Protein AF-A0A1I1YDC8-F1 (afdb_monomer_lite)

Radius of gyration: 13.26 Å; chains: 1; bounding box: 27×24×38 Å

Sequence (96 aa):
MNNEGSYPREIQALIHEMKAYVIAEEDKWYESLGGTYWVVKGASENFMYKGSFYVIYPEDVGCKTHAFFEHMMIHKFEDKLKSLGATRVTCTGMID

pLDDT: mean 81.35, std 12.74, range [44.97, 96.25]

Structure (mmCIF, N/CA/C/O backbone):
data_AF-A0A1I1YDC8-F1
#
_entry.id   AF-A0A1I1YDC8-F1
#
loop_
_atom_site.group_PDB
_atom_site.id
_atom_site.type_symbol
_atom_site.label_atom_id
_atom_site.label_alt_id
_atom_site.label_comp_id
_atom_site.label_asym_id
_atom_site.label_entity_id
_atom_site.label_seq_id
_atom_site.pdbx_PDB_ins_code
_atom_site.Cartn_x
_atom_site.Cartn_y
_atom_site.Cartn_z
_atom_site.occupancy
_atom_site.B_iso_or_equiv
_atom_site.auth_seq_id
_atom_site.auth_comp_id
_atom_site.auth_asym_id
_atom_site.auth_atom_id
_atom_site.pdbx_PDB_model_num
ATOM 1 N N . MET A 1 1 ? 6.215 14.785 0.063 1.00 44.97 1 MET A N 1
ATOM 2 C CA . MET A 1 1 ? 6.363 14.842 1.535 1.00 44.97 1 MET A CA 1
ATOM 3 C C . MET A 1 1 ? 6.355 13.398 2.009 1.00 44.97 1 MET A C 1
ATOM 5 O O . MET A 1 1 ? 5.387 12.733 1.682 1.00 44.97 1 MET A O 1
ATOM 9 N N . ASN A 1 2 ? 7.402 12.899 2.679 1.00 49.09 2 ASN A N 1
ATOM 10 C CA . ASN A 1 2 ? 7.398 11.522 3.200 1.00 49.09 2 ASN A CA 1
ATOM 11 C C . ASN A 1 2 ? 6.551 11.461 4.472 1.00 49.09 2 ASN A C 1
ATOM 13 O O . ASN A 1 2 ? 6.848 12.171 5.434 1.00 49.09 2 ASN A O 1
ATOM 17 N N . ASN A 1 3 ? 5.523 10.611 4.477 1.00 60.22 3 ASN A N 1
ATOM 18 C CA . ASN A 1 3 ? 4.633 10.413 5.620 1.00 60.22 3 ASN A CA 1
ATOM 19 C C . ASN A 1 3 ? 5.109 9.298 6.566 1.00 60.22 3 ASN A C 1
ATOM 21 O O . ASN A 1 3 ? 4.365 8.912 7.459 1.00 60.22 3 ASN A O 1
ATOM 25 N N . GLU A 1 4 ? 6.338 8.784 6.428 1.00 54.34 4 GLU A N 1
ATOM 26 C CA . GLU A 1 4 ? 6.822 7.623 7.200 1.00 54.34 4 GLU A CA 1
ATOM 27 C C . GLU A 1 4 ? 6.558 7.739 8.715 1.00 54.34 4 GLU A C 1
ATOM 29 O O . GLU A 1 4 ? 6.196 6.747 9.336 1.00 54.34 4 GLU A O 1
ATOM 34 N N . GLY A 1 5 ? 6.631 8.935 9.314 1.00 59.66 5 GLY A N 1
ATOM 35 C CA . GLY A 1 5 ? 6.367 9.159 10.745 1.00 59.66 5 GLY A CA 1
ATOM 36 C C . GLY A 1 5 ? 4.893 9.264 11.177 1.00 59.66 5 GLY A C 1
ATOM 37 O O . GLY A 1 5 ? 4.635 9.326 12.377 1.00 59.66 5 GLY A O 1
ATOM 38 N N . SER A 1 6 ? 3.930 9.305 10.250 1.00 81.81 6 SER A N 1
ATOM 39 C CA . SER A 1 6 ? 2.496 9.467 10.559 1.00 81.81 6 SER A CA 1
ATOM 40 C C . SER A 1 6 ? 1.719 8.146 10.596 1.00 81.81 6 SER A C 1
ATOM 42 O O . SER A 1 6 ? 0.585 8.107 11.085 1.00 81.81 6 SER A O 1
ATOM 44 N N . TYR A 1 7 ? 2.329 7.050 10.135 1.00 89.88 7 TYR A N 1
ATOM 45 C CA . TYR A 1 7 ? 1.715 5.726 10.166 1.00 89.88 7 TYR A CA 1
ATOM 46 C C . TYR A 1 7 ? 1.942 5.008 11.505 1.00 89.88 7 TYR A C 1
ATOM 48 O O . TYR A 1 7 ? 3.009 5.116 12.112 1.00 89.88 7 TYR A O 1
ATOM 56 N N . PRO A 1 8 ? 0.978 4.192 11.959 1.00 93.12 8 PRO A N 1
ATOM 57 C CA . PRO A 1 8 ? 1.206 3.238 13.036 1.00 93.12 8 PRO A CA 1
ATOM 58 C C . PRO A 1 8 ? 2.360 2.279 12.704 1.00 93.12 8 PRO A C 1
ATOM 60 O O . PRO A 1 8 ? 2.523 1.869 11.557 1.00 93.12 8 PRO A O 1
ATOM 63 N N . ARG A 1 9 ? 3.119 1.854 13.721 1.00 93.25 9 ARG A N 1
ATOM 64 C CA . ARG A 1 9 ? 4.326 1.014 13.569 1.00 93.25 9 ARG A CA 1
ATOM 65 C C . ARG A 1 9 ? 4.110 -0.263 12.743 1.00 93.25 9 ARG A C 1
ATOM 67 O O . ARG A 1 9 ? 4.989 -0.665 11.992 1.00 93.25 9 ARG A O 1
ATOM 74 N N . GLU A 1 10 ? 2.953 -0.902 12.883 1.00 92.50 10 GLU A N 1
ATOM 75 C CA . GLU A 1 10 ? 2.599 -2.120 12.136 1.00 92.50 10 GLU A CA 1
ATOM 76 C C . GLU A 1 10 ? 2.427 -1.834 10.632 1.00 92.50 10 GLU A C 1
ATOM 78 O O . GLU A 1 10 ? 2.863 -2.617 9.793 1.00 92.50 10 GLU A O 1
ATOM 83 N N . ILE A 1 11 ? 1.862 -0.672 10.289 1.00 93.00 11 ILE A N 1
ATOM 84 C CA . ILE A 1 11 ? 1.714 -0.211 8.904 1.00 93.00 11 ILE A CA 1
ATOM 85 C C . ILE A 1 11 ? 3.076 0.196 8.331 1.00 93.00 11 ILE A C 1
ATOM 87 O O . ILE A 1 11 ? 3.393 -0.170 7.204 1.00 93.00 11 ILE A O 1
ATOM 91 N N . GLN A 1 12 ? 3.920 0.880 9.114 1.00 91.75 12 GLN A N 1
ATOM 92 C CA . GLN A 1 12 ? 5.298 1.190 8.705 1.00 91.75 12 GLN A CA 1
ATOM 93 C C . GLN A 1 12 ? 6.084 -0.082 8.361 1.00 91.75 12 GLN A C 1
ATOM 95 O O . GLN A 1 12 ? 6.825 -0.098 7.382 1.00 91.75 12 GLN A O 1
ATOM 100 N N . ALA A 1 13 ? 5.907 -1.158 9.135 1.00 90.75 13 ALA A N 1
ATOM 101 C CA . ALA A 1 13 ? 6.556 -2.436 8.860 1.00 90.75 13 ALA A CA 1
ATOM 102 C C . ALA A 1 13 ? 6.113 -3.032 7.513 1.00 90.75 13 ALA A C 1
ATOM 104 O O . ALA A 1 13 ? 6.962 -3.506 6.762 1.00 90.75 13 ALA A O 1
ATOM 105 N N . LEU A 1 14 ? 4.821 -2.949 7.171 1.00 89.44 14 LEU A N 1
ATOM 106 C CA . LEU A 1 14 ? 4.320 -3.366 5.855 1.00 89.44 14 LEU A CA 1
ATOM 107 C C . LEU A 1 14 ? 4.869 -2.505 4.712 1.00 89.44 14 LEU A C 1
ATOM 109 O O . LEU A 1 14 ? 5.268 -3.045 3.683 1.00 89.44 14 LEU A O 1
ATOM 113 N N . ILE A 1 15 ? 4.921 -1.182 4.887 1.00 89.56 15 ILE A N 1
ATOM 114 C CA . ILE A 1 15 ? 5.503 -0.264 3.894 1.00 89.56 15 ILE A CA 1
ATOM 115 C C . ILE A 1 15 ? 6.983 -0.605 3.668 1.00 89.56 15 ILE A C 1
ATOM 117 O O . ILE A 1 15 ? 7.447 -0.663 2.531 1.00 89.56 15 ILE A O 1
ATOM 121 N N . HIS A 1 16 ? 7.719 -0.897 4.742 1.00 89.19 16 HIS A N 1
ATOM 122 C CA . HIS A 1 16 ? 9.121 -1.293 4.657 1.00 89.19 16 HIS A CA 1
ATOM 123 C C . HIS A 1 16 ? 9.313 -2.652 3.965 1.00 89.19 16 HIS A C 1
ATOM 125 O O . HIS A 1 16 ? 10.220 -2.799 3.147 1.00 89.19 16 HIS A O 1
ATOM 131 N N . GLU A 1 17 ? 8.447 -3.632 4.247 1.00 86.62 17 GLU A N 1
ATOM 132 C CA . GLU A 1 17 ? 8.443 -4.929 3.557 1.00 86.62 17 GLU A CA 1
ATOM 133 C C . GLU A 1 17 ? 8.224 -4.744 2.050 1.00 86.62 17 GLU A C 1
ATOM 135 O O . GLU A 1 17 ? 8.957 -5.300 1.231 1.00 86.62 17 GLU A O 1
ATOM 140 N N . MET A 1 18 ? 7.256 -3.906 1.683 1.00 85.25 18 MET A N 1
ATOM 141 C CA . MET A 1 18 ? 6.963 -3.594 0.292 1.00 85.25 18 MET A CA 1
ATOM 142 C C . MET A 1 18 ? 8.139 -2.896 -0.396 1.00 85.25 18 MET A C 1
ATOM 144 O O . MET A 1 18 ? 8.496 -3.258 -1.513 1.00 85.25 18 MET A O 1
ATOM 148 N N . LYS A 1 19 ? 8.789 -1.943 0.275 1.00 84.94 19 LYS A N 1
ATOM 149 C CA . LYS A 1 19 ? 9.987 -1.274 -0.245 1.00 84.94 19 LYS A CA 1
ATOM 150 C C . LYS A 1 19 ? 11.103 -2.269 -0.554 1.00 84.94 19 LYS A C 1
ATOM 152 O O . LYS A 1 19 ? 11.715 -2.190 -1.616 1.00 84.94 19 LYS A O 1
ATOM 157 N N . ALA A 1 20 ? 11.342 -3.225 0.343 1.00 81.31 20 ALA A N 1
ATOM 158 C CA . ALA A 1 20 ? 12.332 -4.276 0.126 1.00 81.31 20 ALA A CA 1
ATOM 159 C C . ALA A 1 20 ? 11.970 -5.169 -1.072 1.00 81.31 20 ALA A C 1
ATOM 161 O O . ALA A 1 20 ? 12.846 -5.506 -1.867 1.00 81.31 20 ALA A O 1
ATOM 162 N N . TYR A 1 21 ? 10.688 -5.512 -1.225 1.00 77.50 21 TYR A N 1
ATOM 163 C CA . TYR A 1 21 ? 10.204 -6.298 -2.357 1.00 77.50 21 TYR A CA 1
ATOM 164 C C . TYR A 1 21 ? 10.371 -5.560 -3.689 1.00 77.50 21 TYR A C 1
ATOM 166 O O . TYR A 1 21 ? 10.936 -6.112 -4.629 1.00 77.50 21 TYR A O 1
ATOM 174 N N . VAL A 1 22 ? 9.918 -4.304 -3.768 1.00 75.31 22 VAL A N 1
ATOM 175 C CA . VAL A 1 22 ? 9.975 -3.527 -5.012 1.00 75.31 22 VAL A CA 1
ATOM 176 C C . VAL A 1 22 ? 11.424 -3.318 -5.451 1.00 75.31 22 VAL A C 1
ATOM 178 O O . VAL A 1 22 ? 11.732 -3.564 -6.608 1.00 75.31 22 VAL A O 1
ATOM 181 N N . ILE A 1 23 ? 12.341 -3.000 -4.531 1.00 72.88 23 ILE A N 1
ATOM 182 C CA . ILE A 1 23 ? 13.777 -2.893 -4.851 1.00 72.88 23 ILE A CA 1
ATOM 183 C C . ILE A 1 23 ? 14.345 -4.210 -5.409 1.00 72.88 23 ILE A C 1
ATOM 185 O O . ILE A 1 23 ? 15.220 -4.185 -6.269 1.00 72.88 23 ILE A O 1
ATOM 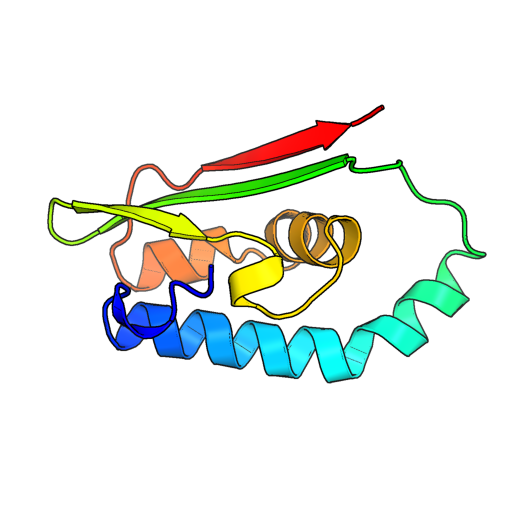189 N N . ALA A 1 24 ? 13.881 -5.364 -4.921 1.00 73.50 24 ALA A N 1
ATOM 190 C CA . ALA A 1 24 ? 14.397 -6.664 -5.348 1.00 73.50 24 ALA A CA 1
ATOM 191 C C . ALA A 1 24 ? 13.856 -7.130 -6.714 1.00 73.50 24 ALA A C 1
ATOM 193 O O . ALA A 1 24 ? 14.521 -7.918 -7.396 1.00 73.50 24 ALA A O 1
ATOM 194 N N . GLU A 1 25 ? 12.661 -6.674 -7.094 1.00 71.88 25 GLU A N 1
ATOM 195 C CA . GLU A 1 25 ? 11.899 -7.216 -8.225 1.00 71.88 25 GLU A CA 1
ATOM 196 C C . GLU A 1 25 ? 11.674 -6.218 -9.374 1.00 71.88 25 GLU A C 1
ATOM 198 O O . GLU A 1 25 ? 11.420 -6.665 -10.493 1.00 71.88 25 GLU A O 1
ATOM 203 N N . GLU A 1 26 ? 11.808 -4.901 -9.150 1.00 68.62 26 GLU A N 1
ATOM 204 C CA . GLU A 1 26 ? 11.536 -3.867 -10.167 1.00 68.62 26 GLU A CA 1
ATOM 205 C C . GLU A 1 26 ? 12.355 -4.102 -11.444 1.00 68.62 26 GLU A C 1
ATOM 207 O O . GLU A 1 26 ? 11.780 -4.135 -12.527 1.00 68.62 26 GLU A O 1
ATOM 212 N N . ASP A 1 27 ? 13.657 -4.376 -11.337 1.00 64.31 27 ASP A N 1
ATOM 213 C CA . ASP A 1 27 ? 14.509 -4.550 -12.522 1.00 64.31 27 ASP A CA 1
ATOM 214 C C . ASP A 1 27 ? 14.175 -5.828 -13.317 1.00 64.31 27 ASP A C 1
ATOM 216 O O . ASP A 1 27 ? 14.129 -5.811 -14.546 1.00 64.31 27 ASP A O 1
ATOM 220 N N . LYS A 1 28 ? 13.881 -6.944 -12.637 1.00 67.56 28 LYS A N 1
ATOM 221 C CA . LYS A 1 28 ? 13.636 -8.241 -13.300 1.00 67.56 28 LYS A CA 1
ATOM 222 C C . LYS A 1 28 ? 12.287 -8.291 -14.000 1.00 67.56 28 LYS A C 1
ATOM 224 O O . LYS A 1 28 ? 12.149 -8.885 -15.071 1.00 67.56 28 LYS A O 1
ATOM 229 N N . TRP A 1 29 ? 11.273 -7.716 -13.366 1.00 65.81 29 TRP A N 1
ATOM 230 C CA . TRP A 1 29 ? 9.911 -7.787 -13.871 1.00 65.81 29 TRP A CA 1
ATOM 231 C C . TRP A 1 29 ? 9.721 -6.842 -15.063 1.00 65.81 29 TRP A C 1
ATOM 233 O O . TRP A 1 29 ? 9.087 -7.222 -16.051 1.00 65.81 29 TRP A O 1
ATOM 243 N N . TYR A 1 30 ? 10.377 -5.676 -15.037 1.00 62.06 30 TYR A N 1
ATOM 244 C CA . TYR A 1 30 ? 10.345 -4.686 -16.118 1.00 62.06 30 TYR A CA 1
ATOM 245 C C . TYR A 1 30 ? 10.912 -5.225 -17.438 1.00 62.06 30 TYR A C 1
ATOM 247 O O . TYR A 1 30 ? 10.332 -5.012 -18.506 1.00 62.06 30 TYR A O 1
ATOM 255 N N . GLU A 1 31 ? 12.013 -5.977 -17.371 1.00 64.31 31 GLU A N 1
ATOM 256 C CA . GLU A 1 31 ? 12.609 -6.629 -18.542 1.00 64.31 31 GLU A CA 1
ATOM 257 C C . GLU A 1 31 ? 11.692 -7.718 -19.125 1.00 64.31 31 GLU A C 1
ATOM 259 O O . GLU A 1 31 ? 11.627 -7.893 -20.343 1.00 64.31 31 GLU A O 1
ATOM 264 N N . SER A 1 32 ? 10.924 -8.411 -18.276 1.00 65.19 32 SER A N 1
ATOM 265 C CA . SER A 1 32 ? 10.073 -9.533 -18.694 1.00 65.19 32 SER A CA 1
ATOM 266 C C . SER A 1 32 ? 8.827 -9.125 -19.495 1.00 65.19 32 SER A C 1
ATOM 268 O O . SER A 1 32 ? 8.345 -9.907 -20.314 1.00 65.19 32 SER A O 1
ATOM 270 N N . LEU A 1 33 ? 8.325 -7.897 -19.309 1.00 61.84 33 LEU A N 1
ATOM 271 C CA . LEU A 1 33 ? 7.123 -7.385 -19.985 1.00 61.84 33 LEU A CA 1
ATOM 272 C C . LEU A 1 33 ? 7.419 -6.660 -21.308 1.00 61.84 33 LEU A C 1
ATOM 274 O O . LEU A 1 33 ? 6.518 -6.088 -21.927 1.00 61.84 33 LEU A O 1
ATOM 278 N N . GLY A 1 34 ? 8.681 -6.641 -21.749 1.00 59.47 34 GLY A N 1
ATOM 279 C CA . GLY A 1 34 ? 9.079 -5.958 -22.983 1.00 59.47 34 GLY A CA 1
ATOM 280 C C . GLY A 1 34 ? 8.787 -4.452 -22.969 1.00 59.47 34 GLY A C 1
ATOM 281 O O . GLY A 1 34 ? 8.583 -3.859 -24.025 1.00 59.47 34 GLY A O 1
ATOM 282 N N . GLY A 1 35 ? 8.709 -3.838 -21.782 1.00 57.12 35 GLY A N 1
ATOM 283 C CA . GLY A 1 35 ? 8.499 -2.398 -21.611 1.00 57.12 35 GLY A CA 1
ATOM 284 C C . GLY A 1 35 ? 7.105 -1.871 -21.974 1.00 57.12 35 GLY A C 1
ATOM 285 O O . GLY A 1 35 ? 6.934 -0.655 -22.042 1.00 57.12 35 GLY A O 1
ATOM 286 N N . THR A 1 36 ? 6.108 -2.734 -22.207 1.00 51.53 36 THR A N 1
ATOM 287 C CA . THR A 1 36 ? 4.746 -2.289 -22.553 1.00 51.53 36 THR A CA 1
ATOM 288 C C . THR A 1 36 ? 3.873 -2.285 -21.299 1.00 51.53 36 THR A C 1
ATOM 290 O O . THR A 1 36 ? 3.495 -3.346 -20.811 1.00 51.53 36 THR A O 1
ATOM 293 N N . TYR A 1 37 ? 3.556 -1.104 -20.764 1.00 61.88 37 TYR A N 1
ATOM 294 C CA . TYR A 1 37 ? 2.733 -0.955 -19.560 1.00 61.88 37 TYR A CA 1
ATOM 295 C C . TYR A 1 37 ? 1.628 0.089 -19.752 1.00 61.88 37 TYR A C 1
ATOM 297 O O . TYR A 1 37 ? 1.770 1.039 -20.526 1.00 61.88 37 TYR A O 1
ATOM 305 N N . TRP A 1 38 ? 0.519 -0.087 -19.030 1.00 61.69 38 TRP A N 1
ATOM 306 C CA . TRP A 1 38 ? -0.510 0.942 -18.884 1.00 61.69 38 TRP A CA 1
ATOM 307 C C . TRP A 1 38 ? 0.097 2.102 -18.109 1.00 61.69 38 TRP A C 1
ATOM 309 O O . TRP A 1 38 ? 0.589 1.899 -16.999 1.00 61.69 38 TRP A O 1
ATOM 319 N N . VAL A 1 39 ? 0.089 3.311 -18.670 1.00 66.38 39 VAL A N 1
ATOM 320 C CA . VAL A 1 39 ? 0.675 4.481 -18.009 1.00 66.38 39 VAL A CA 1
ATOM 321 C C . VAL A 1 39 ? -0.205 4.859 -16.818 1.00 66.38 39 VAL A C 1
ATOM 323 O O . VAL A 1 39 ? -1.127 5.664 -16.921 1.00 66.38 39 VAL A O 1
ATOM 326 N N . VAL A 1 40 ? 0.066 4.250 -15.665 1.00 76.12 40 VAL A N 1
ATOM 327 C CA . VAL A 1 40 ? -0.561 4.635 -14.404 1.00 76.12 40 VAL A CA 1
ATOM 328 C C . VAL A 1 40 ? 0.061 5.963 -13.980 1.00 76.12 40 VAL A C 1
ATOM 330 O O . VAL A 1 40 ? 1.222 6.024 -13.571 1.00 76.12 40 VAL A O 1
ATOM 333 N N . LYS A 1 41 ? -0.710 7.045 -14.104 1.00 81.94 41 LYS A N 1
ATOM 334 C CA . LYS A 1 41 ? -0.291 8.409 -13.745 1.00 81.94 41 LYS A CA 1
ATOM 335 C C . LYS A 1 41 ? -0.342 8.665 -12.243 1.00 81.94 41 LYS A C 1
ATOM 337 O O . LYS A 1 41 ? 0.391 9.515 -11.748 1.00 81.94 41 LYS A O 1
ATOM 342 N N . GLY A 1 42 ? -1.196 7.945 -11.519 1.00 85.19 42 GLY A N 1
ATOM 343 C CA . GLY A 1 42 ? -1.326 8.060 -10.068 1.00 85.19 42 GLY A CA 1
ATOM 344 C C . GLY A 1 42 ? -1.865 6.779 -9.451 1.00 85.19 42 GLY A C 1
ATOM 345 O O . GLY A 1 42 ? -2.664 6.086 -10.077 1.00 85.19 42 GLY A O 1
ATOM 346 N N . ALA A 1 43 ? -1.437 6.475 -8.230 1.00 89.94 43 ALA A N 1
ATOM 347 C CA . ALA A 1 43 ? -1.949 5.353 -7.461 1.00 89.94 43 ALA A CA 1
ATOM 348 C C . ALA A 1 43 ? -1.936 5.675 -5.964 1.00 89.94 43 ALA A C 1
ATOM 350 O O . ALA A 1 43 ? -1.086 6.438 -5.504 1.00 89.94 43 ALA A O 1
ATOM 351 N N . SER A 1 44 ? -2.878 5.110 -5.214 1.00 91.88 44 SER A N 1
ATOM 352 C CA . SER A 1 44 ? -2.889 5.171 -3.753 1.00 91.88 44 SER A CA 1
ATOM 353 C C . SER A 1 44 ? -3.643 3.992 -3.144 1.00 91.88 44 SER A C 1
ATOM 355 O O . SER A 1 44 ? -4.572 3.453 -3.746 1.00 91.88 44 SER A O 1
ATOM 357 N N . GLU A 1 45 ? -3.259 3.610 -1.930 1.00 91.69 45 GLU A N 1
ATOM 358 C CA . GLU A 1 45 ? -3.982 2.633 -1.113 1.00 91.69 45 GLU A CA 1
ATOM 359 C C . GLU A 1 45 ? -4.609 3.355 0.077 1.00 91.69 45 GLU A C 1
ATOM 361 O O . GLU A 1 45 ? -3.911 3.975 0.880 1.00 91.69 45 GLU A O 1
ATOM 366 N N . ASN A 1 46 ? -5.934 3.307 0.174 1.00 93.06 46 ASN A N 1
ATOM 367 C CA . ASN A 1 46 ? -6.707 4.078 1.144 1.00 93.06 46 ASN A CA 1
ATOM 368 C C . ASN A 1 46 ? -7.358 3.113 2.126 1.00 93.06 46 ASN A C 1
ATOM 370 O O . ASN A 1 46 ? -7.947 2.127 1.696 1.00 93.06 46 ASN A O 1
ATOM 374 N N . PHE A 1 47 ? -7.284 3.374 3.430 1.00 94.88 47 PHE A N 1
ATOM 375 C CA . PHE A 1 47 ? -7.871 2.478 4.429 1.00 94.88 47 PHE A CA 1
ATOM 376 C C . PHE A 1 47 ? -8.172 3.175 5.759 1.00 94.88 47 PHE A C 1
ATOM 378 O O . PHE A 1 47 ? -7.600 4.206 6.106 1.00 94.88 47 PHE A O 1
ATOM 385 N N . MET A 1 48 ? -9.067 2.572 6.540 1.00 96.25 48 MET A N 1
ATOM 386 C CA . MET A 1 48 ? -9.335 2.933 7.931 1.00 96.25 48 MET A CA 1
ATOM 387 C C . MET A 1 48 ? -8.595 1.982 8.874 1.00 96.25 48 MET A C 1
ATOM 389 O O . MET A 1 48 ? -8.721 0.765 8.741 1.00 96.25 48 MET A O 1
ATOM 393 N N . TYR A 1 49 ? -7.899 2.505 9.881 1.00 95.50 49 TYR A N 1
ATOM 394 C CA . TYR A 1 49 ? -7.222 1.702 10.904 1.00 95.50 49 TYR A CA 1
ATOM 395 C C . TYR A 1 49 ? -7.290 2.390 12.274 1.00 95.50 49 TYR A C 1
ATOM 397 O O . TYR A 1 49 ? -7.028 3.584 12.389 1.00 95.50 49 TYR A O 1
ATOM 405 N N . LYS A 1 50 ? -7.688 1.653 13.322 1.00 94.00 50 LYS A N 1
ATOM 406 C CA . LYS A 1 50 ? -7.858 2.171 14.702 1.00 94.00 50 LYS A CA 1
ATOM 407 C C . LYS A 1 50 ? -8.627 3.512 14.786 1.00 94.00 50 LYS A C 1
ATOM 409 O O . LYS A 1 50 ? -8.318 4.360 15.613 1.00 94.00 50 LYS A O 1
ATOM 414 N N . GLY A 1 51 ? -9.643 3.692 13.935 1.00 91.94 51 GLY A N 1
ATOM 415 C CA . GLY A 1 51 ? -10.501 4.887 13.908 1.00 91.94 51 GLY A CA 1
ATOM 416 C C . GLY A 1 51 ? -9.993 6.054 13.053 1.00 91.94 51 GLY A C 1
ATOM 417 O O . GLY A 1 51 ? -10.715 7.037 12.908 1.00 91.94 51 GLY A O 1
ATOM 418 N N . SER A 1 52 ? -8.814 5.934 12.441 1.00 93.38 52 SER A N 1
ATOM 419 C CA . SER A 1 52 ? -8.205 6.972 11.601 1.00 93.38 52 SER A CA 1
ATOM 420 C C . SER A 1 52 ? -8.150 6.551 10.135 1.00 93.38 52 SER A C 1
ATOM 422 O O . SER A 1 52 ? -8.048 5.362 9.829 1.00 93.38 52 SER A O 1
ATOM 424 N N . PHE A 1 53 ? -8.220 7.531 9.234 1.00 94.06 53 PHE A N 1
ATOM 425 C CA . PHE A 1 53 ? -8.060 7.330 7.795 1.00 94.06 53 PHE A CA 1
ATOM 426 C C . PHE A 1 53 ? -6.597 7.510 7.388 1.00 94.06 53 PHE A C 1
ATOM 428 O O . PHE A 1 53 ? -5.949 8.466 7.819 1.00 94.06 53 PHE A O 1
ATOM 435 N N . TYR A 1 54 ? -6.104 6.611 6.543 1.00 93.44 54 TYR A N 1
ATOM 436 C CA . TYR A 1 54 ? -4.740 6.610 6.034 1.00 93.44 54 TYR A CA 1
ATOM 437 C C . TYR A 1 54 ? -4.734 6.430 4.523 1.00 93.44 54 TYR A C 1
ATOM 439 O O . TYR A 1 54 ? -5.587 5.744 3.957 1.00 93.44 54 TYR A O 1
ATOM 447 N N . VAL A 1 55 ? -3.723 7.024 3.897 1.00 92.94 55 VAL A N 1
ATOM 448 C CA . VAL A 1 55 ? -3.426 6.859 2.478 1.00 92.94 55 VAL A CA 1
ATOM 449 C C . VAL A 1 55 ? -1.948 6.541 2.351 1.00 92.94 55 VAL A C 1
ATOM 451 O O . VAL A 1 55 ? -1.136 7.244 2.951 1.00 92.94 55 VAL A O 1
ATOM 454 N N . ILE A 1 56 ? -1.607 5.487 1.617 1.00 91.50 56 ILE A N 1
ATOM 455 C CA . ILE A 1 56 ? -0.230 5.164 1.231 1.00 91.50 56 ILE A CA 1
ATOM 456 C C . ILE A 1 56 ? -0.062 5.536 -0.237 1.00 91.50 56 ILE A C 1
ATOM 458 O O . ILE A 1 56 ? -0.883 5.148 -1.074 1.00 91.50 56 ILE A O 1
ATOM 462 N N . TYR A 1 57 ? 1.008 6.267 -0.532 1.00 91.31 57 TYR A N 1
ATOM 463 C CA . TYR A 1 57 ? 1.391 6.654 -1.881 1.00 91.31 57 TYR A CA 1
ATOM 464 C C . TYR A 1 57 ? 2.679 5.938 -2.334 1.00 91.31 57 TYR A C 1
ATOM 466 O O . TYR A 1 57 ? 3.444 5.448 -1.494 1.00 91.31 57 TYR A O 1
ATOM 474 N N . PRO A 1 58 ? 2.966 5.889 -3.650 1.00 89.62 58 PRO A N 1
ATOM 475 C CA . PRO A 1 58 ? 4.205 5.318 -4.182 1.00 89.62 58 PRO A CA 1
ATOM 476 C C . PRO A 1 58 ? 5.471 5.902 -3.543 1.00 89.62 58 PRO A C 1
ATOM 478 O O . PRO A 1 58 ? 6.442 5.180 -3.305 1.00 89.62 58 PRO A O 1
ATOM 481 N N . GLU A 1 59 ? 5.454 7.196 -3.216 1.00 90.19 59 GLU A N 1
ATOM 482 C CA . GLU A 1 59 ? 6.574 7.912 -2.607 1.00 90.19 59 GLU A CA 1
ATOM 483 C C . GLU A 1 59 ? 6.863 7.448 -1.176 1.00 90.19 59 GLU A C 1
ATOM 485 O O . GLU A 1 59 ? 8.024 7.447 -0.769 1.00 90.19 59 GLU A O 1
ATOM 490 N N . ASP A 1 60 ? 5.845 6.997 -0.433 1.00 89.38 60 ASP A N 1
ATOM 491 C CA . ASP A 1 60 ? 6.022 6.456 0.921 1.00 89.38 60 ASP A CA 1
ATOM 492 C C . ASP A 1 60 ? 6.773 5.115 0.892 1.00 89.38 60 ASP A C 1
ATOM 494 O O . ASP A 1 60 ? 7.518 4.784 1.814 1.00 89.38 60 ASP A O 1
ATOM 498 N N . VAL A 1 61 ? 6.627 4.363 -0.201 1.00 86.75 61 VAL A N 1
ATOM 499 C CA . VAL A 1 61 ? 7.371 3.122 -0.462 1.00 86.75 61 VAL A CA 1
ATOM 500 C C . VAL A 1 61 ? 8.719 3.416 -1.135 1.00 86.75 61 VAL A C 1
ATOM 502 O O . VAL A 1 61 ? 9.658 2.628 -1.036 1.00 86.75 61 VAL A O 1
ATOM 505 N N . GLY A 1 62 ? 8.855 4.576 -1.781 1.00 85.44 62 GLY A N 1
ATOM 506 C CA . GLY A 1 62 ? 10.041 4.961 -2.541 1.00 85.44 62 GLY A CA 1
ATOM 507 C C . GLY A 1 62 ? 10.140 4.244 -3.887 1.00 85.44 62 GLY A C 1
ATOM 508 O O . GLY A 1 62 ? 11.233 3.839 -4.273 1.00 85.44 62 GLY A O 1
ATOM 509 N N . CYS A 1 63 ? 9.014 4.070 -4.583 1.00 83.25 63 CYS A N 1
ATOM 510 C CA . CYS A 1 63 ? 8.946 3.379 -5.873 1.00 83.25 63 CYS A CA 1
ATOM 511 C C . CYS A 1 63 ? 8.142 4.158 -6.926 1.00 83.25 63 CYS A C 1
ATOM 513 O O . CYS A 1 63 ? 7.470 5.144 -6.618 1.00 83.25 63 CYS A O 1
ATOM 515 N N . LYS A 1 64 ? 8.214 3.719 -8.189 1.00 83.88 64 LYS A N 1
ATOM 516 C CA . LYS A 1 64 ? 7.422 4.290 -9.289 1.00 83.88 64 LYS A CA 1
ATOM 517 C C . LYS A 1 64 ? 5.939 3.915 -9.161 1.00 83.88 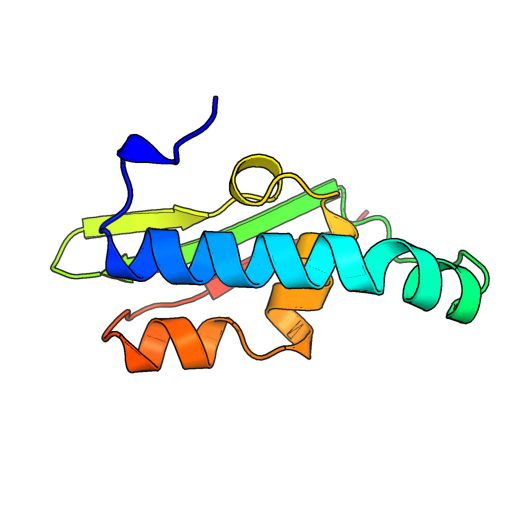64 LYS A C 1
ATOM 519 O O . LYS A 1 64 ? 5.594 2.832 -8.697 1.00 83.88 64 LYS A O 1
ATOM 524 N N . THR A 1 65 ? 5.056 4.779 -9.664 1.00 86.06 65 THR A N 1
ATOM 525 C CA . THR A 1 65 ? 3.593 4.630 -9.559 1.00 86.06 65 THR A CA 1
ATOM 526 C C . THR A 1 65 ? 3.046 3.313 -10.112 1.00 86.06 65 THR A C 1
ATOM 528 O O . THR A 1 65 ? 2.179 2.712 -9.483 1.00 86.06 65 THR A O 1
ATOM 531 N N . HIS A 1 66 ? 3.531 2.850 -11.268 1.00 80.69 66 HIS A N 1
ATOM 532 C CA . HIS A 1 66 ? 3.056 1.590 -11.851 1.00 80.69 66 HIS A CA 1
ATOM 533 C C . HIS A 1 66 ? 3.453 0.391 -10.978 1.00 80.69 66 HIS A C 1
ATOM 535 O O . HIS A 1 66 ? 2.592 -0.419 -10.659 1.00 80.69 66 HIS A O 1
ATOM 541 N N . ALA A 1 67 ? 4.701 0.348 -10.496 1.00 81.56 67 ALA A N 1
ATOM 542 C CA . ALA A 1 67 ? 5.190 -0.714 -9.622 1.00 81.56 67 ALA A CA 1
ATOM 543 C C . ALA A 1 67 ? 4.401 -0.751 -8.305 1.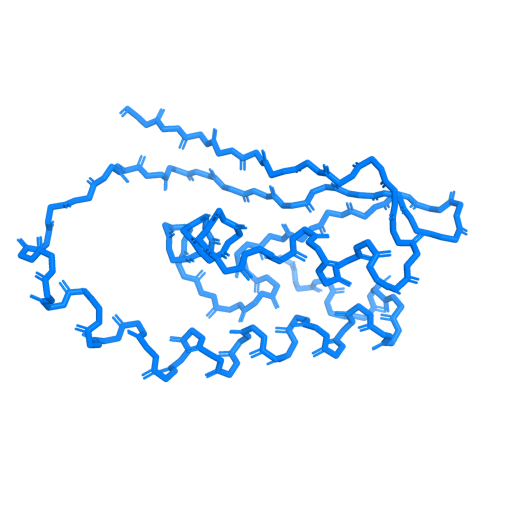00 81.56 67 ALA A C 1
ATOM 545 O O . ALA A 1 67 ? 4.029 -1.821 -7.831 1.00 81.56 67 ALA A O 1
ATOM 546 N N . PHE A 1 68 ? 4.075 0.420 -7.746 1.00 86.50 68 PHE A N 1
ATOM 547 C CA . PHE A 1 68 ? 3.183 0.522 -6.594 1.00 86.50 68 PHE A CA 1
ATOM 548 C C . PHE A 1 68 ? 1.795 -0.063 -6.890 1.00 86.50 68 PHE A C 1
ATOM 550 O O . PHE A 1 68 ? 1.324 -0.924 -6.150 1.00 86.50 68 PHE A O 1
ATOM 557 N N . PHE A 1 69 ? 1.146 0.381 -7.972 1.00 84.88 69 PHE A N 1
ATOM 558 C CA . PHE A 1 69 ? -0.206 -0.046 -8.347 1.00 84.88 69 PHE A CA 1
ATOM 559 C C . PHE A 1 69 ? -0.290 -1.551 -8.608 1.00 84.88 69 PHE A C 1
ATOM 561 O O . PHE A 1 69 ? -1.168 -2.237 -8.087 1.00 84.88 69 PHE A O 1
ATOM 568 N N . GLU A 1 70 ? 0.656 -2.084 -9.371 1.00 78.50 70 GLU A N 1
ATOM 569 C CA . GLU A 1 70 ? 0.752 -3.513 -9.640 1.00 78.50 70 GLU A CA 1
ATOM 570 C C . GLU A 1 70 ? 1.008 -4.291 -8.359 1.00 78.50 70 GLU A C 1
ATOM 572 O O . GLU A 1 70 ? 0.381 -5.325 -8.147 1.00 78.50 70 GLU A O 1
ATOM 577 N N . HIS A 1 71 ? 1.845 -3.782 -7.451 1.00 77.31 71 HIS A N 1
ATOM 578 C CA . HIS A 1 71 ? 2.068 -4.455 -6.181 1.00 77.31 71 HIS A CA 1
ATOM 579 C C . HIS A 1 71 ? 0.811 -4.500 -5.306 1.00 77.31 71 HIS A C 1
ATOM 581 O O . HIS A 1 71 ? 0.496 -5.549 -4.740 1.00 77.31 71 HIS A O 1
ATOM 587 N N . MET A 1 72 ? 0.045 -3.407 -5.251 1.00 81.38 72 MET A N 1
ATOM 588 C CA . MET A 1 72 ? -1.244 -3.379 -4.553 1.00 81.38 72 MET A CA 1
ATOM 589 C C . MET A 1 72 ? -2.218 -4.419 -5.125 1.00 81.38 72 MET A C 1
ATOM 591 O O . MET A 1 72 ? -2.826 -5.180 -4.369 1.00 81.38 72 MET A O 1
ATOM 595 N N . MET A 1 73 ? -2.312 -4.503 -6.456 1.00 76.19 73 MET A N 1
ATOM 596 C CA . MET A 1 73 ? -3.282 -5.351 -7.159 1.00 76.19 73 MET A CA 1
ATOM 597 C C . MET A 1 73 ? -2.875 -6.832 -7.244 1.00 76.19 73 MET A C 1
ATOM 599 O O . MET A 1 73 ? -3.722 -7.715 -7.111 1.00 76.19 73 MET A O 1
ATOM 603 N N . ILE A 1 74 ? -1.592 -7.129 -7.469 1.00 68.69 74 ILE A N 1
ATOM 604 C CA . ILE A 1 74 ? -1.079 -8.488 -7.720 1.00 68.69 74 ILE A CA 1
ATOM 605 C C . ILE A 1 74 ? -0.711 -9.189 -6.411 1.00 68.69 74 ILE A C 1
ATOM 607 O O . ILE A 1 74 ? -1.008 -10.371 -6.233 1.00 68.69 74 ILE A O 1
ATOM 611 N N . HIS A 1 75 ? -0.093 -8.475 -5.466 1.00 67.19 75 HIS A N 1
ATOM 612 C CA . HIS A 1 75 ? 0.476 -9.083 -4.257 1.00 67.19 75 HIS A CA 1
ATOM 613 C C . HIS A 1 75 ? -0.455 -9.055 -3.044 1.00 67.19 75 HIS A C 1
ATOM 615 O O . HIS A 1 75 ? -0.029 -9.373 -1.932 1.00 67.19 75 HIS A O 1
ATOM 621 N N . LYS A 1 76 ? -1.739 -8.736 -3.255 1.00 73.06 76 LYS A N 1
ATOM 622 C CA . LYS A 1 76 ? -2.781 -8.736 -2.218 1.00 73.06 76 LYS A CA 1
ATOM 623 C C . LYS A 1 76 ? -2.377 -7.927 -0.983 1.00 73.06 76 LYS A C 1
ATOM 625 O O . LYS A 1 76 ? -2.595 -8.355 0.152 1.00 73.06 76 LYS A O 1
ATOM 630 N N . PHE A 1 77 ? -1.779 -6.754 -1.189 1.00 84.44 77 PHE A N 1
ATOM 631 C CA . PHE A 1 77 ? -1.408 -5.863 -0.086 1.00 84.44 77 PHE A CA 1
ATOM 632 C C . PHE A 1 77 ? -2.624 -5.519 0.794 1.00 84.44 77 PHE A C 1
ATOM 634 O O . PHE A 1 77 ? -2.519 -5.447 2.020 1.00 84.44 77 PHE A O 1
ATOM 641 N N . GLU A 1 78 ? -3.805 -5.446 0.178 1.00 87.50 78 GLU A N 1
ATOM 642 C CA . GLU A 1 78 ? -5.098 -5.348 0.852 1.00 87.50 78 GLU A CA 1
ATOM 643 C C . GLU A 1 78 ? -5.320 -6.437 1.919 1.00 87.50 78 GLU A C 1
ATOM 645 O O . GLU A 1 78 ? -5.751 -6.125 3.030 1.00 87.50 78 GLU A O 1
ATOM 650 N N . ASP A 1 79 ? -4.998 -7.702 1.634 1.00 89.50 79 ASP A N 1
ATOM 651 C CA . ASP A 1 79 ? -5.173 -8.800 2.594 1.00 89.50 79 ASP A CA 1
ATOM 652 C C . ASP A 1 79 ? -4.230 -8.644 3.792 1.00 89.50 79 ASP A C 1
ATOM 654 O O . ASP A 1 79 ? -4.626 -8.893 4.935 1.00 89.50 79 ASP A O 1
ATOM 658 N N . LYS A 1 80 ? -3.001 -8.165 3.558 1.00 90.81 80 LYS A N 1
ATOM 659 C CA . LYS A 1 80 ? -2.048 -7.864 4.634 1.00 90.81 80 LYS A CA 1
ATOM 660 C C . LYS A 1 80 ? -2.555 -6.732 5.525 1.00 90.81 80 LYS A C 1
ATOM 662 O O . LYS A 1 80 ? -2.559 -6.882 6.747 1.00 90.81 80 LYS A O 1
ATOM 667 N N . LEU A 1 81 ? -3.059 -5.643 4.941 1.00 91.69 81 LEU A N 1
ATOM 668 C CA . LEU A 1 81 ? -3.679 -4.549 5.695 1.00 91.69 81 LEU A CA 1
ATOM 669 C C . LEU A 1 81 ? -4.882 -5.042 6.512 1.00 91.69 81 LEU A C 1
ATOM 671 O O . LEU A 1 81 ? -4.985 -4.751 7.706 1.00 91.69 81 LEU A O 1
ATOM 675 N N . LYS A 1 82 ? -5.765 -5.843 5.905 1.00 92.31 82 LYS A N 1
ATOM 676 C CA . LYS A 1 82 ? -6.914 -6.444 6.601 1.00 92.31 82 LYS A CA 1
ATOM 677 C C . LYS A 1 82 ? -6.491 -7.366 7.742 1.00 92.31 82 LYS A C 1
ATOM 679 O O . LYS A 1 82 ? -7.138 -7.352 8.786 1.00 92.31 82 LYS A O 1
ATOM 684 N N . SER A 1 83 ? -5.398 -8.119 7.588 1.00 93.62 83 SER A N 1
ATOM 685 C CA . SER A 1 83 ? -4.872 -9.000 8.642 1.00 93.62 83 SER A CA 1
ATOM 686 C C . SER A 1 83 ? -4.409 -8.239 9.891 1.00 93.62 83 SER A C 1
ATOM 688 O O . SER A 1 83 ? -4.514 -8.759 10.999 1.00 93.62 83 SER A O 1
ATOM 690 N N . LEU A 1 84 ? -3.983 -6.979 9.731 1.00 93.88 84 LEU A N 1
ATOM 691 C CA . LEU A 1 84 ? -3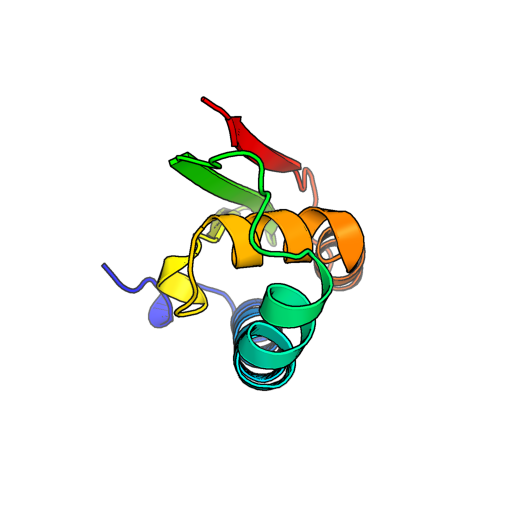.678 -6.072 10.842 1.00 93.88 84 LEU A CA 1
ATOM 692 C C . LEU A 1 84 ? -4.930 -5.411 11.443 1.00 93.88 84 LEU A C 1
ATOM 694 O O . LEU A 1 84 ? -4.840 -4.707 12.445 1.00 93.88 84 LEU A O 1
ATOM 698 N N . GLY A 1 85 ? -6.106 -5.617 10.849 1.00 95.50 85 GLY A N 1
ATOM 699 C CA . GLY A 1 85 ? -7.361 -5.002 11.277 1.00 95.50 85 GLY A CA 1
ATOM 700 C C . GLY A 1 85 ? -7.707 -3.701 10.551 1.00 95.50 85 GLY A C 1
ATOM 701 O O . GLY A 1 85 ? -8.571 -2.958 11.022 1.00 95.50 85 GLY A O 1
ATOM 702 N N . ALA A 1 86 ? -7.064 -3.398 9.417 1.00 95.44 86 ALA A N 1
ATOM 703 C CA . ALA A 1 86 ? -7.529 -2.320 8.551 1.00 95.44 86 ALA A CA 1
ATOM 704 C C . ALA A 1 86 ? -8.882 -2.679 7.913 1.00 95.44 86 ALA A C 1
ATOM 706 O O . ALA A 1 86 ? -9.182 -3.835 7.615 1.00 95.44 86 ALA A O 1
ATOM 707 N N . THR A 1 87 ? -9.711 -1.668 7.682 1.00 95.56 87 THR A N 1
ATOM 708 C CA . THR A 1 87 ? -11.036 -1.801 7.065 1.00 95.56 87 THR A CA 1
ATOM 709 C C . THR A 1 87 ? -11.200 -0.773 5.957 1.00 95.56 87 THR A C 1
ATOM 711 O O . THR A 1 87 ? -10.446 0.196 5.901 1.00 95.56 87 THR A O 1
ATOM 714 N N . ARG A 1 88 ? -12.197 -0.966 5.080 1.00 93.12 88 ARG A N 1
ATOM 715 C CA . ARG A 1 88 ? -12.447 -0.076 3.929 1.00 93.12 88 ARG A CA 1
ATOM 716 C C . ARG A 1 88 ? -11.177 0.163 3.100 1.00 93.12 88 ARG A C 1
ATOM 718 O O . ARG A 1 88 ? -10.888 1.295 2.738 1.00 93.12 88 ARG A O 1
ATOM 725 N N . VAL A 1 89 ? -10.411 -0.907 2.898 1.00 92.44 89 VAL A N 1
ATOM 726 C CA . VAL A 1 89 ? -9.180 -0.889 2.111 1.00 92.44 89 VAL A CA 1
ATOM 727 C C . VAL A 1 89 ? -9.566 -0.796 0.638 1.00 92.44 89 VAL A C 1
ATOM 729 O O . VAL A 1 89 ? -10.409 -1.573 0.188 1.00 92.44 89 VAL A O 1
ATOM 732 N N . THR A 1 90 ? -9.028 0.187 -0.073 1.00 90.88 90 THR A N 1
ATOM 733 C CA . THR A 1 90 ? -9.338 0.445 -1.480 1.00 90.88 90 THR A CA 1
ATOM 734 C C . THR A 1 90 ? -8.116 0.981 -2.217 1.00 90.88 90 THR A C 1
ATOM 736 O O . THR A 1 90 ? -7.672 2.114 -1.963 1.00 90.88 90 THR A O 1
ATOM 739 N N . CYS A 1 91 ? -7.659 0.209 -3.201 1.00 89.19 91 CYS A N 1
ATOM 740 C CA . CYS A 1 91 ? -6.652 0.638 -4.155 1.00 89.19 91 CYS A CA 1
ATOM 741 C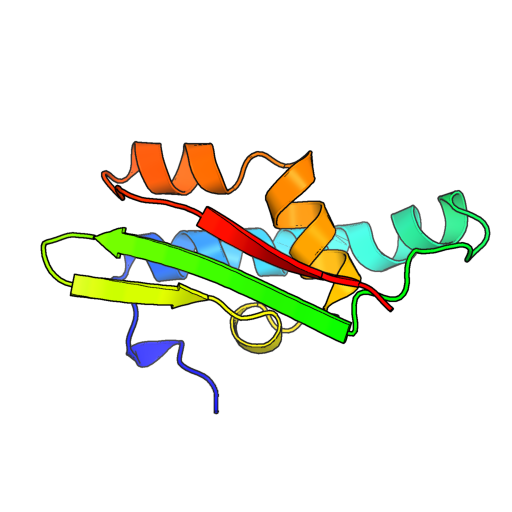 C . CYS A 1 91 ? -7.296 1.533 -5.220 1.00 89.19 91 CYS A C 1
ATOM 743 O O . CYS A 1 91 ? -8.302 1.174 -5.836 1.00 89.19 91 CYS A O 1
ATOM 745 N N . THR A 1 92 ? -6.722 2.712 -5.435 1.00 88.06 92 THR A N 1
ATOM 746 C CA . THR A 1 92 ? -7.120 3.640 -6.496 1.00 88.06 92 THR A CA 1
ATOM 747 C C . THR A 1 92 ? -5.974 3.776 -7.484 1.00 88.06 92 THR A C 1
ATOM 749 O O . THR A 1 92 ? -4.840 4.016 -7.080 1.00 88.06 92 THR A O 1
ATOM 752 N N . GLY A 1 93 ? -6.275 3.658 -8.777 1.00 84.94 93 GLY A N 1
ATOM 753 C CA . GLY A 1 93 ? -5.341 3.916 -9.870 1.00 84.94 93 GLY A CA 1
ATOM 754 C C . GLY A 1 93 ? -5.946 4.887 -10.878 1.00 84.94 93 GLY A C 1
ATOM 755 O O . GLY A 1 93 ? -7.135 4.814 -11.183 1.00 84.94 93 GLY A O 1
ATOM 756 N N . MET A 1 94 ? -5.126 5.795 -11.396 1.00 82.81 94 MET A N 1
ATOM 757 C CA . MET A 1 94 ? -5.461 6.681 -12.506 1.00 82.81 94 MET A CA 1
ATOM 758 C C . MET A 1 94 ? -4.657 6.242 -13.726 1.00 82.81 94 MET A C 1
ATOM 760 O O . MET A 1 94 ? -3.428 6.334 -13.730 1.00 82.81 94 MET A O 1
ATOM 764 N N . ILE A 1 95 ? -5.370 5.757 -14.736 1.00 74.88 95 ILE A N 1
ATOM 765 C CA . ILE A 1 95 ? -4.828 5.274 -16.008 1.00 74.88 95 ILE A CA 1
ATOM 766 C C . ILE A 1 95 ? 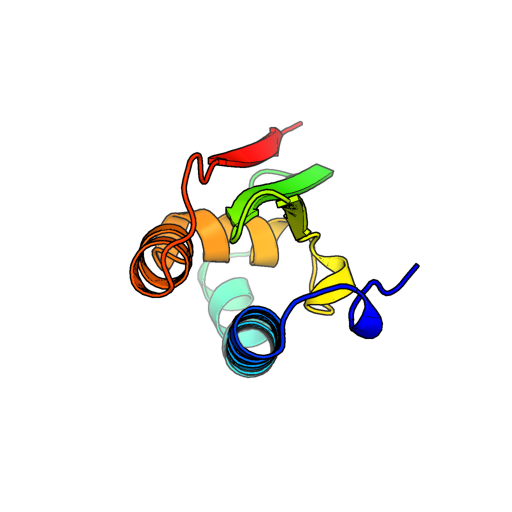-5.031 6.378 -17.052 1.00 74.88 95 ILE A C 1
ATOM 768 O O . ILE A 1 95 ? -6.068 7.044 -17.027 1.00 74.88 95 ILE A O 1
ATOM 772 N N . ASP A 1 96 ? -4.038 6.588 -17.916 1.00 64.12 96 ASP A N 1
ATOM 773 C CA . ASP A 1 96 ? -4.170 7.411 -19.130 1.00 64.12 96 ASP A CA 1
ATOM 774 C C . ASP A 1 96 ? -4.765 6.624 -20.304 1.00 64.12 96 ASP A C 1
ATOM 776 O O . ASP A 1 96 ? -4.352 5.454 -20.489 1.00 64.12 96 ASP A O 1
#

Foldseek 3Di:
DACLVVDDPLVNVLLQVLLVVCVVPVVPVCVVVVNDDFPFPFKWKWWDDPRDIDIDGCVNSPHDRRSVLCCVVPVVSVVVCVVNPIPPIDMDTDTD

Secondary structure (DSSP, 8-state):
---GGGS-HHHHHHHHHHHHHHHHHHHHHHHHTTT----EEEEEEEEEETTEEEEE-HHHHTS-HHHHHHHHHHTTHHHHHHHTT-EEEEEEEEE-

Organism: NCBI:txid1123323